Protein AF-A0A352S0C8-F1 (afdb_monomer_lite)

pLDDT: mean 94.45, std 5.8, range [50.38, 98.44]

Structure (mmCIF, N/CA/C/O backbone):
data_AF-A0A352S0C8-F1
#
_entry.id   AF-A0A352S0C8-F1
#
loop_
_atom_site.group_PDB
_atom_site.id
_atom_site.type_symbol
_atom_site.label_atom_id
_atom_site.label_alt_id
_atom_site.label_comp_id
_atom_site.label_asym_id
_atom_site.label_entity_id
_atom_site.label_seq_id
_atom_site.pdbx_PDB_ins_code
_atom_site.Cartn_x
_atom_site.Cartn_y
_atom_site.Cartn_z
_atom_site.occupancy
_atom_site.B_iso_or_equiv
_atom_site.auth_seq_id
_atom_site.auth_comp_id
_atom_site.auth_asym_id
_atom_site.auth_atom_id
_atom_site.pdbx_PDB_model_num
ATOM 1 N N . MET A 1 1 ? 6.257 -13.533 -17.897 1.00 50.38 1 MET A N 1
ATOM 2 C CA . MET A 1 1 ? 6.668 -13.379 -16.485 1.00 50.38 1 MET A CA 1
ATOM 3 C C . MET A 1 1 ? 5.508 -12.689 -15.783 1.00 50.38 1 MET A C 1
ATOM 5 O O . MET A 1 1 ? 5.199 -11.571 -16.162 1.00 50.38 1 MET A O 1
ATOM 9 N N . HIS A 1 2 ? 4.801 -13.371 -14.881 1.00 72.62 2 HIS A N 1
ATOM 10 C CA . HIS A 1 2 ? 3.696 -12.791 -14.107 1.00 72.62 2 HIS A CA 1
ATOM 11 C C . HIS A 1 2 ? 4.137 -12.743 -12.642 1.00 72.62 2 HIS A C 1
ATOM 13 O O . HIS A 1 2 ? 4.529 -13.775 -12.108 1.00 72.62 2 HIS A O 1
ATOM 19 N N . CYS A 1 3 ? 4.101 -11.567 -12.008 1.00 90.19 3 CYS A N 1
ATOM 20 C CA . CYS A 1 3 ? 4.597 -11.353 -10.637 1.00 90.19 3 CYS A CA 1
ATOM 21 C C . CYS A 1 3 ? 3.701 -11.975 -9.544 1.00 90.19 3 CYS A C 1
ATOM 23 O O . CYS A 1 3 ? 3.904 -11.701 -8.371 1.00 90.19 3 CYS A O 1
ATOM 25 N N . GLY A 1 4 ? 2.693 -12.772 -9.916 1.00 93.38 4 GLY A N 1
ATOM 26 C CA . GLY A 1 4 ? 1.726 -13.375 -8.992 1.00 93.38 4 GLY A CA 1
ATOM 27 C C . GLY A 1 4 ? 0.670 -12.414 -8.440 1.00 93.38 4 GLY A C 1
ATOM 28 O O . GLY A 1 4 ? -0.195 -12.854 -7.698 1.00 93.38 4 GLY A O 1
ATOM 29 N N . VAL A 1 5 ? 0.736 -11.126 -8.792 1.00 95.31 5 VAL A N 1
ATOM 30 C CA . VAL A 1 5 ? -0.194 -10.099 -8.305 1.00 95.31 5 VAL A CA 1
ATOM 31 C C . VAL A 1 5 ? -1.557 -10.267 -8.992 1.00 95.31 5 VAL A C 1
ATOM 33 O O . VAL A 1 5 ? -1.581 -10.341 -10.228 1.00 95.31 5 VAL A O 1
ATOM 36 N N . PRO A 1 6 ? -2.680 -10.315 -8.247 1.00 94.88 6 PRO A N 1
ATOM 37 C CA . PRO A 1 6 ? -4.020 -10.343 -8.828 1.00 94.88 6 PRO A CA 1
ATOM 38 C C . PRO A 1 6 ? -4.271 -9.153 -9.762 1.00 94.88 6 PRO A C 1
ATOM 40 O O . PRO A 1 6 ? -3.791 -8.048 -9.520 1.00 94.88 6 PRO A O 1
ATOM 43 N N . GLU A 1 7 ? -5.058 -9.344 -10.824 1.00 94.62 7 GLU A N 1
ATOM 44 C CA . GLU A 1 7 ? -5.256 -8.308 -11.851 1.00 94.62 7 GLU A CA 1
ATOM 45 C C . GLU A 1 7 ? -5.841 -7.002 -11.287 1.00 94.62 7 GLU A C 1
ATOM 47 O O . GLU A 1 7 ? -5.399 -5.914 -11.656 1.00 94.62 7 GLU A O 1
ATOM 52 N N . SER A 1 8 ? -6.798 -7.097 -10.360 1.00 93.62 8 SER A N 1
ATOM 53 C CA . SER A 1 8 ? -7.398 -5.931 -9.700 1.00 93.62 8 SER A CA 1
ATOM 54 C C . SER A 1 8 ? -6.374 -5.121 -8.906 1.00 93.62 8 SER A C 1
ATOM 56 O O . SER A 1 8 ? -6.387 -3.893 -8.934 1.00 93.62 8 SER A O 1
ATOM 58 N N . GLU A 1 9 ? -5.458 -5.810 -8.232 1.00 94.19 9 GLU A N 1
ATOM 59 C CA . GLU A 1 9 ? -4.406 -5.212 -7.414 1.00 94.19 9 GLU A CA 1
ATOM 60 C C . GLU A 1 9 ? -3.306 -4.599 -8.293 1.00 94.19 9 GLU A C 1
ATOM 62 O O . GLU A 1 9 ? -2.844 -3.486 -8.043 1.00 94.19 9 GLU A O 1
ATOM 67 N N . ALA A 1 10 ? -2.954 -5.271 -9.394 1.00 94.62 10 ALA A N 1
ATOM 68 C CA . ALA A 1 10 ? -2.033 -4.741 -10.395 1.00 94.62 10 ALA A CA 1
ATOM 69 C C . ALA A 1 10 ? -2.577 -3.467 -11.061 1.00 94.62 10 ALA A C 1
ATOM 71 O O . ALA A 1 10 ? -1.810 -2.536 -11.307 1.00 94.62 10 ALA A O 1
ATOM 72 N N . ARG A 1 11 ? -3.892 -3.402 -11.317 1.00 95.31 11 ARG A N 1
ATOM 73 C CA . ARG A 1 11 ? -4.556 -2.201 -11.841 1.00 95.31 11 ARG A CA 1
ATOM 74 C C . ARG A 1 11 ? -4.471 -1.040 -10.855 1.00 95.31 11 ARG A C 1
ATOM 76 O O . ARG A 1 11 ? -4.009 0.024 -11.242 1.00 95.31 11 ARG A O 1
ATOM 83 N N . LEU A 1 12 ? -4.811 -1.271 -9.585 1.00 95.19 12 LEU A N 1
ATOM 84 C CA . LEU A 1 12 ? -4.672 -0.257 -8.535 1.00 95.19 12 LEU A CA 1
ATOM 85 C C . LEU A 1 12 ? -3.225 0.253 -8.426 1.00 95.19 12 LEU A C 1
ATOM 87 O O . LEU A 1 12 ? -2.990 1.456 -8.356 1.00 95.19 12 LEU A O 1
ATOM 91 N N . GLY A 1 13 ? -2.243 -0.653 -8.445 1.00 95.06 13 GLY A N 1
ATOM 92 C CA . GLY A 1 13 ? -0.829 -0.280 -8.423 1.00 95.06 13 GLY A CA 1
ATOM 93 C C . GLY A 1 13 ? -0.412 0.561 -9.635 1.00 95.06 13 GLY A C 1
ATOM 94 O O . GLY A 1 13 ? 0.352 1.512 -9.480 1.00 95.06 13 GLY A O 1
ATOM 95 N N . ALA A 1 14 ? -0.928 0.243 -10.825 1.00 95.00 14 ALA A N 1
ATOM 96 C CA . ALA A 1 14 ? -0.690 1.031 -12.031 1.00 95.00 14 ALA A CA 1
ATOM 97 C C . ALA A 1 14 ? -1.301 2.435 -11.925 1.00 95.00 14 ALA A C 1
ATOM 99 O O . ALA A 1 14 ? -0.610 3.406 -12.226 1.00 95.00 14 ALA A O 1
ATOM 100 N N . ASP A 1 15 ? -2.538 2.551 -11.435 1.00 95.81 15 ASP A N 1
ATOM 101 C CA . ASP A 1 15 ? -3.225 3.838 -11.273 1.00 95.81 15 ASP A CA 1
ATOM 102 C C . ASP A 1 15 ? -2.445 4.781 -10.344 1.00 95.81 15 ASP A C 1
ATOM 104 O O . ASP A 1 15 ? -2.267 5.956 -10.654 1.00 95.81 15 ASP A O 1
ATOM 108 N N . VAL A 1 16 ? -1.905 4.270 -9.232 1.00 95.56 16 VAL A N 1
ATOM 109 C CA . VAL A 1 16 ? -1.112 5.084 -8.293 1.00 95.56 16 VAL A CA 1
ATOM 110 C C . VAL A 1 16 ? 0.232 5.512 -8.891 1.00 95.56 16 VAL A C 1
ATOM 112 O O . VAL A 1 16 ? 0.662 6.646 -8.678 1.00 95.56 16 VAL A O 1
ATOM 115 N N . LEU A 1 17 ? 0.906 4.633 -9.640 1.00 96.25 17 LEU A N 1
ATOM 116 C CA . LEU A 1 17 ? 2.162 4.981 -10.313 1.00 96.25 17 LEU A CA 1
ATOM 117 C C . LEU A 1 17 ? 1.950 6.050 -11.390 1.00 96.25 17 LEU A C 1
ATOM 119 O O . LEU A 1 17 ? 2.738 6.989 -11.473 1.00 96.25 17 LEU A O 1
ATOM 123 N N . ILE A 1 18 ? 0.874 5.927 -12.172 1.00 95.75 18 ILE A N 1
ATOM 124 C CA . ILE A 1 18 ? 0.485 6.919 -13.182 1.00 95.75 18 ILE A CA 1
ATOM 125 C C . ILE A 1 18 ? 0.130 8.240 -12.505 1.00 95.75 18 ILE A C 1
ATOM 127 O O . ILE A 1 18 ? 0.633 9.281 -12.913 1.00 95.75 18 ILE A O 1
ATOM 131 N N . PHE A 1 19 ? -0.657 8.202 -11.428 1.00 95.81 19 PHE A N 1
ATOM 132 C CA . PHE A 1 19 ? -0.991 9.394 -10.652 1.00 95.81 19 PHE A CA 1
ATOM 133 C C . PHE A 1 19 ? 0.260 10.125 -10.147 1.00 95.81 19 PHE A C 1
ATOM 135 O O . PHE A 1 19 ? 0.315 11.354 -10.196 1.00 95.81 19 PHE A O 1
ATOM 142 N N . ALA A 1 20 ? 1.272 9.391 -9.673 1.00 95.88 20 ALA A N 1
ATOM 143 C CA . ALA A 1 20 ? 2.532 9.984 -9.241 1.00 95.88 20 ALA A CA 1
ATOM 144 C C . ALA A 1 20 ? 3.267 10.680 -10.398 1.00 95.88 20 ALA A C 1
ATOM 146 O O . ALA A 1 20 ? 3.694 11.821 -10.220 1.00 95.88 20 ALA A O 1
ATOM 147 N N . ASP A 1 21 ? 3.366 10.043 -11.570 1.00 95.75 21 ASP A N 1
ATOM 148 C CA . ASP A 1 21 ? 3.981 10.651 -12.760 1.00 95.75 21 ASP A CA 1
ATOM 149 C C . ASP A 1 21 ? 3.198 11.898 -13.224 1.00 95.75 21 ASP A C 1
ATOM 151 O O . ASP A 1 21 ? 3.784 12.959 -13.437 1.00 95.75 21 ASP A O 1
ATOM 155 N N . GLU A 1 22 ? 1.866 11.823 -13.313 1.00 96.25 22 GLU A N 1
ATOM 156 C CA . GLU A 1 22 ? 1.011 12.959 -13.706 1.00 96.25 22 GLU A CA 1
ATOM 157 C C . GLU A 1 22 ? 1.073 14.123 -12.707 1.00 96.25 22 GLU A C 1
ATOM 159 O O . GLU A 1 22 ? 0.932 15.286 -13.086 1.00 96.25 22 GLU A O 1
ATOM 164 N N . SER A 1 23 ? 1.325 13.820 -11.433 1.00 96.75 23 SER A N 1
ATOM 165 C CA . SER A 1 23 ? 1.474 14.816 -10.367 1.00 96.75 23 SER A CA 1
ATOM 166 C C . SER A 1 23 ? 2.887 15.407 -10.273 1.00 96.75 23 SER A C 1
ATOM 168 O O . SER A 1 23 ? 3.148 16.210 -9.375 1.00 96.75 23 SER A O 1
ATOM 170 N N . GLY A 1 24 ? 3.815 15.014 -11.155 1.00 95.31 24 GLY A N 1
ATOM 171 C CA . GLY A 1 24 ? 5.218 15.446 -11.120 1.00 95.31 24 GLY A CA 1
ATOM 172 C C . GLY A 1 24 ? 6.009 14.886 -9.933 1.00 95.31 24 GLY A C 1
ATOM 173 O O . GLY A 1 24 ? 7.015 15.463 -9.516 1.00 95.31 24 GLY A O 1
ATOM 174 N N . ILE A 1 25 ? 5.552 13.775 -9.346 1.00 95.00 25 ILE A N 1
ATOM 175 C CA . ILE A 1 25 ? 6.231 13.050 -8.262 1.00 95.00 25 ILE A CA 1
ATOM 176 C C . ILE A 1 25 ? 7.084 11.942 -8.889 1.00 95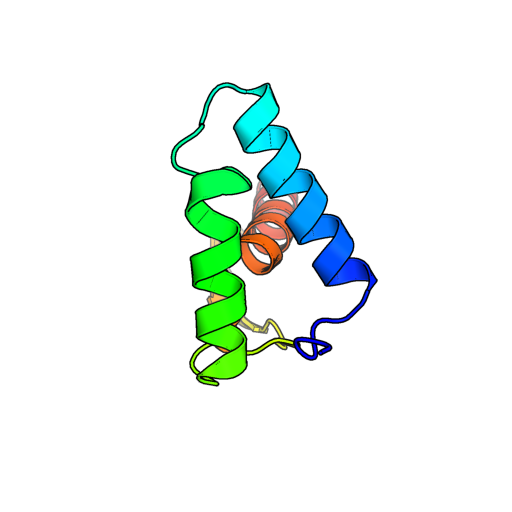.00 25 ILE A C 1
ATOM 178 O O . ILE A 1 25 ? 6.952 10.757 -8.577 1.00 95.00 25 ILE A O 1
ATOM 182 N N . ASP A 1 26 ? 8.000 12.337 -9.772 1.00 88.75 26 ASP A N 1
ATOM 183 C CA . ASP A 1 26 ? 8.755 11.421 -10.637 1.00 88.75 26 ASP A CA 1
ATOM 184 C C . ASP A 1 26 ? 9.503 10.342 -9.842 1.00 88.75 26 ASP A C 1
ATOM 186 O O . ASP A 1 26 ? 9.640 9.200 -10.278 1.00 88.75 26 ASP A O 1
ATOM 190 N N . THR A 1 27 ? 9.971 10.678 -8.634 1.00 91.50 27 THR A N 1
ATOM 191 C CA . THR A 1 27 ? 10.679 9.748 -7.736 1.00 91.50 27 THR A CA 1
ATOM 192 C C . THR A 1 27 ? 9.838 8.546 -7.306 1.00 91.50 27 THR A C 1
ATOM 194 O O . THR A 1 27 ? 10.415 7.539 -6.907 1.00 91.50 27 THR A O 1
ATOM 197 N N . HIS A 1 28 ? 8.508 8.628 -7.391 1.00 93.81 28 HIS A N 1
ATOM 198 C CA . HIS A 1 28 ? 7.572 7.593 -6.944 1.00 93.81 28 HIS A CA 1
ATOM 199 C C . HIS A 1 28 ? 6.724 6.996 -8.077 1.00 93.81 28 HIS A C 1
ATOM 201 O O . HIS A 1 28 ? 5.967 6.060 -7.826 1.00 93.81 28 HIS A O 1
ATOM 207 N N . GLY A 1 29 ? 6.856 7.503 -9.304 1.00 93.62 29 GLY A N 1
ATOM 208 C CA . GLY A 1 29 ? 6.127 7.015 -10.471 1.00 93.62 29 GLY A CA 1
ATOM 209 C C . GLY A 1 29 ? 6.786 5.826 -11.175 1.00 93.62 29 GLY A C 1
ATOM 210 O O . GLY A 1 29 ? 7.670 5.143 -10.633 1.00 93.62 29 GLY A O 1
ATOM 211 N N . VAL A 1 30 ? 6.343 5.539 -12.400 1.00 94.25 30 VAL A N 1
ATOM 212 C CA . VAL A 1 30 ? 6.668 4.296 -13.122 1.00 94.25 30 VAL A CA 1
ATOM 213 C C . VAL A 1 30 ? 8.175 4.139 -13.318 1.00 94.25 30 VAL A C 1
ATOM 215 O O . VAL A 1 30 ? 8.727 3.066 -13.055 1.00 94.25 30 VAL A O 1
ATOM 218 N N . SER A 1 31 ? 8.852 5.207 -13.745 1.00 87.56 31 SER A N 1
ATOM 219 C CA . SER A 1 31 ? 10.267 5.157 -14.143 1.00 87.56 31 SER A CA 1
ATOM 220 C C . SER A 1 31 ? 11.209 4.782 -12.996 1.00 87.56 31 SER A C 1
ATOM 222 O O . SER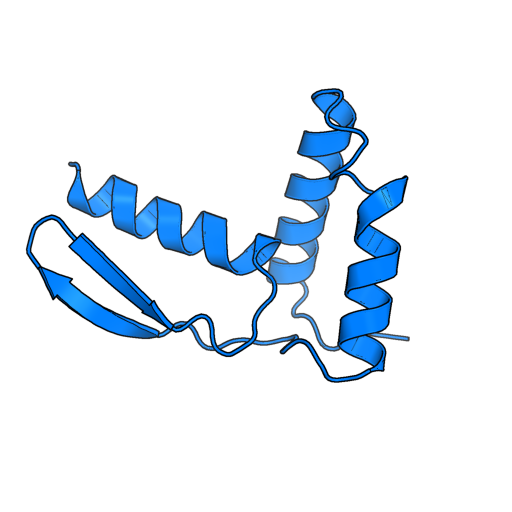 A 1 31 ? 12.220 4.115 -13.227 1.00 87.56 31 SER A O 1
ATOM 224 N N . ASN A 1 32 ? 10.872 5.170 -11.762 1.00 84.88 32 ASN A N 1
ATOM 225 C CA . ASN A 1 32 ? 11.745 4.999 -10.600 1.00 84.88 32 ASN A CA 1
ATOM 226 C C . ASN A 1 32 ? 11.345 3.827 -9.701 1.00 84.88 32 ASN A C 1
ATOM 228 O O . ASN A 1 32 ? 12.218 3.170 -9.131 1.00 84.88 32 ASN A O 1
ATOM 232 N N . MET A 1 33 ? 10.051 3.518 -9.595 1.00 94.38 33 MET A N 1
ATOM 233 C CA . MET A 1 33 ? 9.577 2.556 -8.599 1.00 94.38 33 MET A CA 1
ATOM 234 C C . MET A 1 33 ? 9.181 1.194 -9.169 1.00 94.38 33 MET A C 1
ATOM 236 O O . MET A 1 33 ? 9.454 0.174 -8.531 1.00 94.38 33 MET A O 1
ATOM 240 N N . LEU A 1 34 ? 8.637 1.129 -10.391 1.00 94.25 34 LEU A N 1
ATOM 241 C CA . LEU A 1 34 ? 8.143 -0.133 -10.9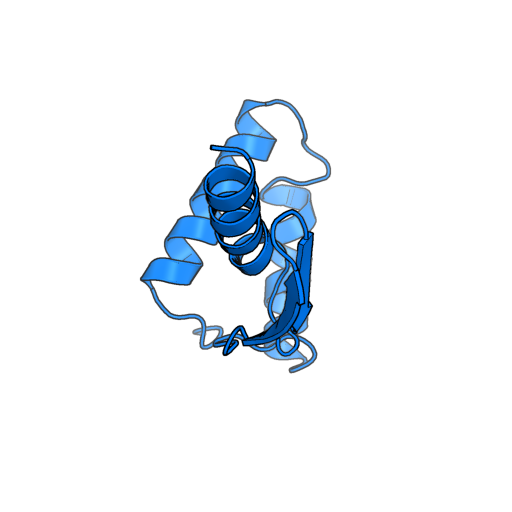62 1.00 94.25 34 LEU A CA 1
ATOM 242 C C . LEU A 1 34 ? 9.226 -1.223 -10.996 1.00 94.25 34 LEU A C 1
ATOM 244 O O . LEU A 1 34 ? 8.974 -2.372 -10.630 1.00 94.25 34 LEU A O 1
ATOM 248 N N . ARG A 1 35 ? 10.455 -0.859 -11.385 1.00 93.06 35 ARG A N 1
ATOM 249 C CA . ARG A 1 35 ? 11.595 -1.789 -11.427 1.00 93.06 35 ARG A CA 1
ATOM 250 C C . ARG A 1 35 ? 11.878 -2.403 -10.055 1.00 93.06 35 ARG A C 1
ATOM 252 O O . ARG A 1 35 ? 12.133 -3.604 -9.968 1.00 93.06 35 ARG A O 1
ATOM 259 N N . SER A 1 36 ? 11.834 -1.594 -9.000 1.00 93.69 36 SER A N 1
ATOM 260 C CA . SER A 1 36 ? 12.096 -2.033 -7.628 1.00 93.69 36 SER A CA 1
ATOM 261 C C . SER A 1 36 ? 11.037 -3.023 -7.149 1.00 93.69 36 SER A C 1
ATOM 263 O O . SER A 1 36 ? 11.384 -4.037 -6.546 1.00 93.69 36 SER A O 1
ATOM 265 N N . TYR A 1 37 ? 9.765 -2.798 -7.485 1.00 95.19 37 TYR A N 1
ATOM 266 C CA . TYR A 1 37 ? 8.675 -3.705 -7.109 1.00 95.19 37 TYR A CA 1
ATOM 267 C C . TYR A 1 37 ? 8.740 -5.033 -7.852 1.00 95.19 37 TYR A C 1
ATOM 269 O O . TYR A 1 37 ? 8.688 -6.088 -7.227 1.00 95.19 37 TYR A O 1
ATOM 277 N N . VAL A 1 38 ? 8.953 -5.001 -9.171 1.00 94.50 38 VAL A N 1
ATOM 278 C CA . VAL A 1 38 ? 9.142 -6.223 -9.971 1.00 94.50 38 VAL A CA 1
ATOM 279 C C . VAL A 1 38 ? 10.343 -7.025 -9.461 1.00 94.50 38 VAL A C 1
ATOM 281 O O . VAL A 1 38 ? 10.263 -8.246 -9.338 1.00 94.50 38 VAL A O 1
ATOM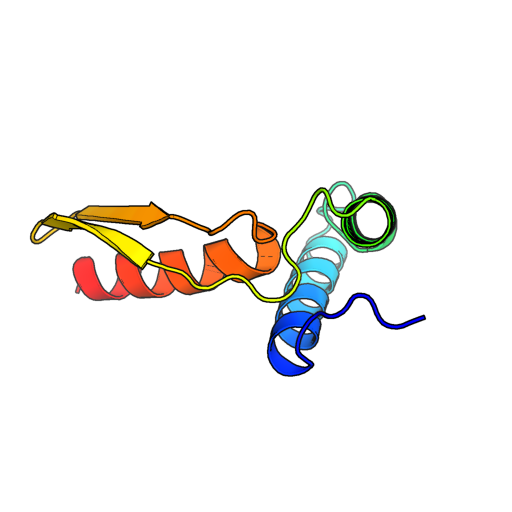 284 N N . SER A 1 39 ? 11.441 -6.348 -9.110 1.00 94.31 39 SER A N 1
ATOM 285 C CA . SER A 1 39 ? 12.602 -6.988 -8.485 1.00 94.31 39 SER A CA 1
ATOM 286 C C . SER A 1 39 ? 12.243 -7.642 -7.147 1.00 94.31 39 SER A C 1
ATOM 288 O O . SER A 1 39 ? 12.593 -8.799 -6.926 1.00 94.31 39 SER A O 1
ATOM 290 N N . GLY A 1 40 ? 11.487 -6.952 -6.286 1.00 95.25 40 GLY A N 1
ATOM 291 C CA . GLY A 1 40 ? 11.025 -7.482 -4.999 1.00 95.25 40 GLY A CA 1
ATOM 292 C C . GLY A 1 40 ? 10.147 -8.729 -5.133 1.00 95.25 40 GLY A C 1
ATOM 293 O O . GLY A 1 40 ? 10.373 -9.720 -4.436 1.00 95.25 40 GLY A O 1
ATOM 294 N N . TYR A 1 41 ? 9.207 -8.737 -6.082 1.00 95.31 41 TYR A N 1
ATOM 295 C CA . TYR A 1 41 ? 8.395 -9.924 -6.373 1.00 95.31 41 TYR A CA 1
ATOM 296 C C . TYR A 1 41 ? 9.238 -11.092 -6.883 1.00 95.31 41 TYR A C 1
ATOM 298 O O . TYR A 1 41 ? 9.102 -12.214 -6.395 1.00 95.31 41 TYR A O 1
ATOM 306 N N . ASN A 1 42 ? 10.160 -10.837 -7.814 1.00 94.06 42 ASN A N 1
ATOM 307 C CA . ASN A 1 42 ? 11.057 -11.871 -8.334 1.00 94.06 42 ASN A CA 1
ATOM 308 C C . ASN A 1 42 ? 11.989 -12.433 -7.248 1.00 94.06 42 ASN A C 1
ATOM 310 O O . ASN A 1 42 ? 12.270 -13.631 -7.234 1.00 94.06 42 ASN A O 1
ATOM 314 N N . ALA A 1 43 ? 12.434 -11.584 -6.320 1.00 95.75 43 ALA A N 1
ATOM 315 C CA . ALA A 1 43 ? 13.243 -11.965 -5.166 1.00 95.75 43 ALA A CA 1
ATOM 316 C C . ALA A 1 43 ? 12.427 -12.595 -4.021 1.00 95.75 43 ALA A C 1
ATOM 318 O O . ALA A 1 43 ? 13.017 -13.019 -3.029 1.00 95.75 43 ALA A O 1
ATOM 319 N N . LYS A 1 44 ? 11.092 -12.673 -4.145 1.00 93.94 44 LYS A N 1
ATOM 320 C CA . LYS A 1 44 ? 10.163 -13.161 -3.109 1.00 93.94 44 LYS A CA 1
ATOM 321 C C . LYS A 1 44 ? 10.279 -12.413 -1.776 1.00 93.94 44 LYS A C 1
ATOM 323 O O . LYS A 1 44 ? 10.021 -12.980 -0.719 1.00 93.94 44 LYS A O 1
ATOM 328 N N . THR A 1 45 ? 10.670 -11.142 -1.821 1.00 95.38 45 THR A N 1
ATOM 329 C CA . THR A 1 45 ? 10.725 -10.267 -0.640 1.00 95.38 45 THR A CA 1
ATOM 330 C C . THR A 1 45 ? 9.433 -9.479 -0.434 1.00 95.38 45 THR A C 1
ATOM 332 O O . THR A 1 45 ? 9.271 -8.837 0.599 1.00 95.38 45 THR A O 1
ATOM 335 N N . MET A 1 46 ? 8.514 -9.535 -1.400 1.00 95.50 46 MET A N 1
ATOM 336 C CA . MET A 1 46 ? 7.185 -8.929 -1.343 1.00 95.50 46 MET A CA 1
ATOM 337 C C . MET A 1 46 ? 6.126 -9.998 -1.587 1.00 95.50 46 MET A C 1
ATOM 339 O O . MET A 1 46 ? 6.281 -10.826 -2.488 1.00 95.50 46 MET A O 1
ATOM 343 N N . ASN A 1 47 ? 5.046 -9.952 -0.812 1.00 96.00 47 ASN A N 1
ATOM 344 C CA . ASN A 1 47 ? 3.890 -10.810 -1.021 1.00 96.00 47 ASN A CA 1
ATOM 345 C C . ASN A 1 47 ? 3.029 -10.236 -2.162 1.00 96.00 47 ASN A C 1
ATOM 347 O O . ASN A 1 47 ? 2.568 -9.092 -2.057 1.00 96.00 47 ASN A O 1
ATOM 351 N N . PRO A 1 48 ? 2.837 -10.971 -3.271 1.00 95.50 48 PRO A N 1
ATOM 352 C CA . PRO A 1 48 ? 2.036 -10.490 -4.388 1.00 95.50 48 PRO A CA 1
ATOM 353 C C . PRO A 1 48 ? 0.523 -10.584 -4.152 1.00 95.50 48 PRO A C 1
ATOM 355 O O . PRO A 1 48 ? -0.217 -9.888 -4.842 1.00 95.50 48 PRO A O 1
ATOM 358 N N . ASP A 1 49 ? 0.071 -11.392 -3.189 1.00 94.75 49 ASP A N 1
ATOM 359 C CA . ASP A 1 49 ? -1.345 -11.563 -2.835 1.00 94.75 49 ASP A CA 1
ATOM 360 C C . ASP A 1 49 ? -1.538 -11.495 -1.303 1.00 94.75 49 ASP A C 1
ATOM 362 O O . ASP A 1 49 ? -1.797 -12.507 -0.645 1.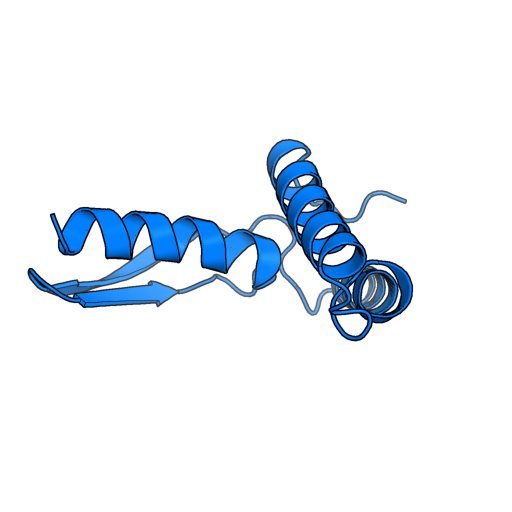00 94.75 49 ASP A O 1
ATOM 366 N N . PRO A 1 50 ? -1.321 -10.308 -0.701 1.00 94.94 50 PRO A N 1
ATOM 367 C CA . PRO A 1 50 ? -1.351 -10.132 0.746 1.00 94.94 50 PRO A CA 1
ATOM 368 C C . PRO A 1 50 ? -2.771 -10.197 1.313 1.00 94.94 50 PRO A C 1
ATOM 370 O O . PRO A 1 50 ? -3.695 -9.555 0.807 1.00 94.94 50 PRO A O 1
ATOM 373 N N . GLN A 1 51 ? -2.927 -10.889 2.440 1.00 93.88 51 GLN A N 1
ATOM 374 C CA . GLN A 1 51 ? -4.188 -10.962 3.178 1.00 93.88 51 GLN A CA 1
ATOM 375 C C . GLN A 1 51 ? -4.185 -9.959 4.336 1.00 93.88 51 GLN A C 1
ATOM 377 O O . GLN A 1 51 ? -3.690 -10.240 5.428 1.00 93.88 51 GLN A O 1
ATOM 382 N N . LEU A 1 52 ? -4.748 -8.768 4.104 1.00 93.81 52 LEU A N 1
ATOM 383 C CA . LEU A 1 52 ? -4.777 -7.707 5.115 1.00 93.81 52 LEU A CA 1
ATOM 384 C C . LEU A 1 52 ? -5.586 -8.129 6.342 1.00 93.81 52 LEU A C 1
ATOM 386 O O . LEU A 1 52 ? -6.715 -8.614 6.231 1.00 93.81 52 LEU A O 1
ATOM 390 N N . LYS A 1 53 ? -5.050 -7.833 7.527 1.00 96.81 53 LYS A N 1
ATOM 391 C CA . LYS A 1 53 ? -5.726 -8.115 8.794 1.00 96.81 53 LYS A CA 1
ATOM 392 C C . LYS A 1 53 ? -5.669 -6.923 9.735 1.00 96.81 53 LYS A C 1
ATOM 394 O O . LYS A 1 53 ? -4.596 -6.416 10.045 1.00 96.81 53 LYS A O 1
ATOM 399 N N . ILE A 1 54 ? -6.818 -6.518 10.270 1.00 97.44 54 ILE A N 1
ATOM 400 C CA . ILE A 1 54 ? -6.850 -5.602 11.414 1.00 97.44 54 ILE A CA 1
ATOM 401 C C . ILE A 1 54 ? -6.422 -6.397 12.652 1.00 97.44 54 ILE A C 1
ATOM 403 O O . ILE A 1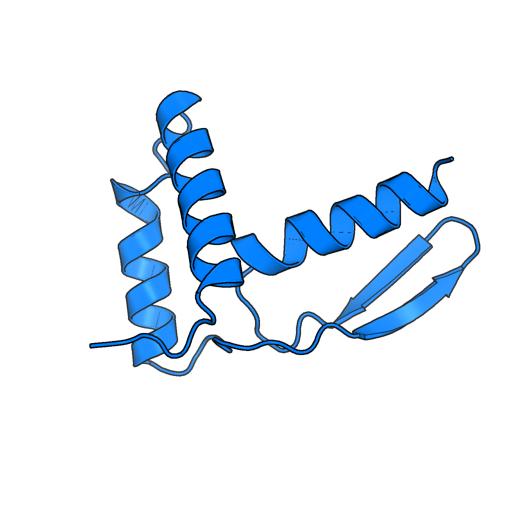 54 ? -7.089 -7.348 13.057 1.00 97.44 54 ILE A O 1
ATOM 407 N N . VAL A 1 55 ? -5.285 -6.030 13.239 1.00 98.19 55 VAL A N 1
ATOM 408 C CA . VAL A 1 55 ? -4.727 -6.706 14.426 1.00 98.19 55 VAL A CA 1
ATOM 409 C C . VAL A 1 55 ? -5.109 -6.012 15.727 1.00 98.19 55 VAL A C 1
ATOM 411 O O . VAL A 1 55 ? -5.069 -6.622 16.793 1.00 98.19 55 VAL A O 1
ATOM 414 N N . LYS A 1 56 ? -5.493 -4.736 15.649 1.00 98.19 56 LYS A N 1
ATOM 415 C CA . LYS A 1 56 ? -6.004 -3.961 16.777 1.00 98.19 56 LYS A CA 1
ATOM 416 C C . LYS A 1 56 ? -6.933 -2.873 16.272 1.00 98.19 56 LYS A C 1
ATOM 418 O O . LYS A 1 56 ? -6.649 -2.237 15.261 1.00 98.19 56 LYS A O 1
ATOM 423 N N . GLU A 1 57 ? -7.999 -2.623 17.015 1.00 98.12 57 GLU A N 1
ATOM 424 C CA . GLU A 1 57 ? -9.002 -1.639 16.640 1.00 98.12 57 GLU A CA 1
ATOM 425 C C . GLU A 1 57 ? -9.542 -0.898 17.864 1.00 98.12 57 GLU A C 1
ATOM 427 O O . GLU A 1 57 ? -9.672 -1.462 18.951 1.00 98.12 57 GLU A O 1
ATOM 432 N N . THR A 1 58 ? -9.839 0.383 17.677 1.00 97.81 58 THR A N 1
ATOM 433 C CA . THR A 1 58 ? -10.618 1.223 18.592 1.00 97.81 58 THR A CA 1
ATOM 434 C C . THR A 1 58 ? -11.656 2.007 17.771 1.00 97.81 58 THR A C 1
ATOM 436 O O . THR A 1 58 ? -11.631 1.927 16.533 1.00 97.81 58 THR A O 1
ATOM 439 N N . PRO A 1 59 ? -12.557 2.789 18.398 1.00 97.62 59 PRO A N 1
ATOM 440 C CA . PRO A 1 59 ? -13.510 3.606 17.648 1.00 97.62 59 PRO A CA 1
ATOM 441 C C . PRO A 1 59 ? -12.842 4.520 16.610 1.00 97.62 59 PRO A C 1
ATOM 443 O O . PRO A 1 59 ? -13.321 4.605 15.487 1.00 97.62 59 PRO A O 1
ATOM 446 N N . SER A 1 60 ? -11.694 5.122 16.941 1.00 97.62 60 SER A N 1
ATOM 447 C CA . SER A 1 60 ? -11.012 6.102 16.083 1.00 97.62 60 SER A CA 1
ATOM 448 C C . SER A 1 60 ? -9.677 5.631 15.497 1.00 97.62 60 SER A C 1
ATOM 450 O O . SER A 1 60 ? -9.045 6.377 14.753 1.00 97.62 60 SER A O 1
ATOM 452 N N . THR A 1 61 ? -9.215 4.412 15.800 1.00 98.12 61 THR A N 1
ATOM 453 C CA . THR A 1 61 ? -7.925 3.897 15.301 1.00 98.12 61 THR A CA 1
ATOM 454 C C . THR A 1 61 ? -8.010 2.444 14.832 1.00 98.12 61 THR A C 1
ATOM 456 O O . THR A 1 61 ? -8.824 1.664 15.325 1.00 98.12 61 THR A O 1
ATOM 459 N N . ALA A 1 62 ? -7.149 2.065 13.886 1.00 98.06 62 ALA A N 1
ATOM 460 C CA . ALA A 1 62 ? -6.908 0.683 13.476 1.00 98.06 62 ALA A CA 1
ATOM 461 C C . ALA A 1 62 ? -5.405 0.457 13.268 1.00 98.06 62 ALA A C 1
ATOM 463 O O . ALA A 1 62 ? -4.697 1.330 12.769 1.00 98.06 62 ALA A O 1
ATOM 464 N N . THR A 1 63 ? -4.921 -0.723 13.639 1.00 98.12 63 THR A N 1
ATOM 465 C CA . THR A 1 63 ? -3.596 -1.233 13.279 1.00 98.12 63 THR A CA 1
ATOM 466 C C . THR A 1 63 ? -3.795 -2.381 12.301 1.00 98.12 63 THR A C 1
ATOM 468 O O . THR A 1 63 ? -4.521 -3.327 12.613 1.00 98.12 63 THR A O 1
ATOM 471 N N . ILE A 1 64 ? -3.165 -2.292 11.131 1.00 97.50 64 ILE A N 1
ATOM 472 C CA . ILE A 1 64 ? -3.324 -3.246 10.030 1.00 97.50 64 ILE A CA 1
ATOM 473 C C . ILE A 1 64 ? -1.991 -3.963 9.811 1.00 97.50 64 ILE A C 1
ATOM 475 O O . ILE A 1 64 ? -0.958 -3.312 9.664 1.00 97.50 64 ILE A O 1
ATOM 479 N N . ASP A 1 65 ? -2.028 -5.291 9.789 1.00 97.56 65 ASP A N 1
ATOM 480 C CA . ASP A 1 65 ? -0.955 -6.125 9.260 1.00 97.56 65 ASP A CA 1
ATOM 481 C C . ASP A 1 65 ? -1.121 -6.229 7.739 1.00 97.56 65 ASP A C 1
ATOM 483 O O . ASP A 1 65 ? -2.180 -6.627 7.243 1.00 97.56 65 ASP A O 1
ATOM 487 N N . GLY A 1 66 ? -0.091 -5.797 7.014 1.00 96.12 66 GLY A N 1
ATOM 488 C CA . GLY A 1 66 ? -0.061 -5.773 5.555 1.00 96.12 66 GLY A CA 1
ATOM 489 C C . GLY A 1 66 ? 0.432 -7.069 4.914 1.00 96.12 66 GLY A C 1
ATOM 490 O O . GLY A 1 66 ? 0.513 -7.109 3.690 1.00 96.12 66 GLY A O 1
ATOM 491 N N . ASP A 1 67 ? 0.798 -8.090 5.700 1.00 97.00 67 ASP A N 1
ATOM 492 C CA . ASP A 1 67 ? 1.181 -9.428 5.217 1.00 97.00 67 ASP A CA 1
ATOM 493 C C . ASP A 1 67 ? 2.311 -9.410 4.164 1.00 97.00 67 ASP A C 1
ATOM 495 O O . ASP A 1 67 ? 2.288 -10.108 3.152 1.00 97.00 67 ASP A O 1
ATOM 499 N N . GLY A 1 68 ? 3.294 -8.522 4.355 1.00 95.62 68 GLY A N 1
ATOM 500 C CA . GLY A 1 68 ? 4.410 -8.335 3.415 1.00 95.62 68 GLY A CA 1
ATOM 501 C C . GLY A 1 68 ? 4.004 -7.777 2.043 1.00 95.62 68 GLY A C 1
ATOM 502 O O . GLY A 1 68 ? 4.808 -7.791 1.108 1.00 95.62 68 GLY A O 1
ATOM 503 N N . GLY A 1 69 ? 2.765 -7.306 1.910 1.00 95.25 69 GLY A N 1
ATOM 504 C CA . GLY A 1 69 ? 2.226 -6.697 0.707 1.00 95.25 69 GLY A CA 1
ATOM 505 C C . GLY A 1 69 ? 2.853 -5.347 0.384 1.00 95.25 69 GLY A C 1
ATOM 506 O O . GLY A 1 69 ? 3.336 -4.617 1.252 1.00 95.25 69 GLY A O 1
ATOM 507 N N . LEU A 1 70 ? 2.817 -4.984 -0.895 1.00 95.25 70 LEU A N 1
ATOM 508 C CA . LEU A 1 70 ? 3.353 -3.708 -1.352 1.00 95.25 70 LEU A CA 1
ATOM 509 C C . LEU A 1 70 ? 2.456 -2.541 -0.918 1.00 95.25 70 LEU A C 1
ATOM 511 O O . LEU A 1 70 ? 1.254 -2.535 -1.185 1.00 95.25 70 LEU A O 1
ATOM 515 N N . GLY A 1 71 ? 3.064 -1.504 -0.335 1.00 93.88 71 GLY A N 1
ATOM 516 C CA . GLY A 1 71 ? 2.356 -0.333 0.196 1.00 93.88 71 GLY A CA 1
ATOM 517 C C . GLY A 1 71 ? 1.396 0.345 -0.789 1.00 93.88 71 GLY A C 1
ATOM 518 O O . GLY A 1 71 ? 0.355 0.826 -0.362 1.00 93.88 71 GLY A O 1
ATOM 519 N N . LEU A 1 72 ? 1.680 0.301 -2.095 1.00 92.62 72 LEU A N 1
ATOM 520 C CA . LEU A 1 72 ? 0.791 0.799 -3.156 1.00 92.62 72 LEU A CA 1
ATOM 521 C C . LEU A 1 72 ? -0.614 0.200 -3.134 1.00 92.62 72 LEU A C 1
ATOM 523 O O . LEU A 1 72 ? -1.575 0.876 -3.477 1.00 92.62 72 LEU A O 1
ATOM 527 N N . MET A 1 73 ? -0.725 -1.061 -2.728 1.00 91.56 73 MET A N 1
ATOM 528 C CA . MET A 1 73 ? -1.987 -1.796 -2.692 1.00 91.56 73 MET A CA 1
ATOM 529 C C . MET A 1 73 ? -2.584 -1.804 -1.280 1.00 91.56 73 MET A C 1
ATOM 531 O O . MET A 1 73 ? -3.802 -1.795 -1.109 1.00 91.56 73 MET A O 1
ATOM 535 N N . ILE A 1 74 ? -1.729 -1.765 -0.251 1.00 95.38 74 ILE A N 1
ATOM 536 C CA . ILE A 1 74 ? -2.151 -1.764 1.156 1.00 95.38 74 ILE A CA 1
ATOM 537 C C . ILE A 1 74 ? -2.675 -0.390 1.595 1.00 95.38 74 ILE A C 1
ATOM 539 O O . ILE A 1 74 ? -3.702 -0.305 2.270 1.00 95.38 74 ILE A O 1
ATOM 543 N N . ALA A 1 75 ? -1.988 0.693 1.228 1.00 95.62 75 ALA A N 1
ATOM 544 C CA . ALA A 1 75 ? -2.282 2.030 1.736 1.00 95.62 75 ALA A CA 1
ATOM 545 C C . ALA A 1 75 ? -3.669 2.561 1.322 1.00 95.62 75 ALA A C 1
ATOM 547 O O . ALA A 1 75 ? -4.352 3.089 2.200 1.00 95.62 75 ALA A O 1
ATOM 548 N N . PRO A 1 76 ? -4.152 2.384 0.073 1.00 95.44 76 PRO A N 1
ATOM 549 C CA . PRO A 1 76 ? -5.512 2.793 -0.290 1.00 95.44 76 PRO A CA 1
ATOM 550 C C . PRO A 1 76 ? -6.584 2.082 0.548 1.00 95.44 76 PRO A C 1
ATOM 552 O O . PRO A 1 76 ? -7.487 2.724 1.075 1.00 95.44 76 PRO A O 1
ATOM 555 N N . LYS A 1 77 ? -6.433 0.771 0.776 1.00 94.62 77 LYS A N 1
ATOM 556 C CA . LYS A 1 77 ? -7.348 -0.019 1.621 1.00 94.62 77 LYS A CA 1
ATOM 557 C C . LYS A 1 77 ? -7.333 0.455 3.077 1.00 94.62 77 LYS A C 1
ATOM 559 O O . LYS A 1 77 ? -8.380 0.564 3.710 1.00 94.62 77 LYS A O 1
ATOM 564 N N . ALA A 1 78 ? -6.150 0.768 3.607 1.00 96.88 78 ALA A N 1
ATOM 565 C CA . ALA A 1 78 ? -6.009 1.340 4.944 1.00 96.88 78 ALA A CA 1
ATOM 566 C C . ALA A 1 78 ? -6.648 2.735 5.052 1.00 96.88 78 ALA A C 1
ATOM 568 O O . ALA A 1 78 ? -7.249 3.058 6.078 1.00 96.88 78 ALA A O 1
ATOM 569 N N . MET A 1 79 ? -6.556 3.546 3.995 1.00 97.75 79 MET A N 1
ATOM 570 C CA . MET A 1 79 ? -7.179 4.867 3.940 1.00 97.75 79 MET A CA 1
ATOM 571 C C . MET A 1 79 ? -8.707 4.777 3.966 1.00 97.75 79 MET A C 1
ATOM 573 O O . MET A 1 79 ? -9.333 5.531 4.705 1.00 97.75 79 MET A O 1
ATOM 577 N N . GLU A 1 80 ? -9.315 3.822 3.259 1.00 97.00 80 GLU A N 1
ATOM 578 C CA . GLU A 1 80 ? -10.769 3.594 3.328 1.00 97.00 80 GLU A CA 1
ATOM 579 C C . GLU A 1 80 ? -11.240 3.280 4.756 1.00 97.00 80 GLU A C 1
ATOM 581 O O . GLU A 1 80 ? -12.237 3.830 5.230 1.00 97.00 80 GLU A O 1
ATOM 586 N N . ILE A 1 81 ? -10.478 2.465 5.496 1.00 97.31 81 ILE A N 1
ATOM 587 C CA . ILE A 1 81 ? -10.755 2.190 6.915 1.00 97.31 81 ILE A CA 1
ATOM 588 C C . ILE A 1 81 ? -10.654 3.479 7.742 1.00 97.31 81 ILE A C 1
ATOM 590 O O . ILE A 1 81 ? -11.520 3.746 8.577 1.00 97.31 81 ILE A O 1
ATOM 594 N N . ALA A 1 82 ? -9.623 4.295 7.514 1.00 98.25 82 ALA A N 1
ATOM 595 C CA . ALA A 1 82 ? -9.441 5.559 8.224 1.00 98.25 82 ALA A CA 1
ATOM 596 C C . ALA A 1 82 ? -10.584 6.550 7.944 1.00 98.25 82 ALA A C 1
ATOM 598 O O . ALA A 1 82 ? -11.135 7.127 8.881 1.00 98.25 82 ALA A O 1
ATOM 599 N N . ILE A 1 83 ? -10.993 6.696 6.680 1.00 98.44 83 ILE A N 1
ATOM 600 C CA . ILE A 1 83 ? -12.134 7.524 6.269 1.00 98.44 83 ILE A CA 1
ATOM 601 C C . ILE A 1 83 ? -13.415 7.024 6.936 1.00 98.44 83 ILE A C 1
ATOM 603 O O . ILE A 1 83 ? -14.164 7.827 7.487 1.00 98.44 83 ILE A O 1
ATOM 607 N N . SER A 1 84 ? -13.665 5.712 6.931 1.00 97.75 84 SER A N 1
ATOM 608 C CA . SER A 1 84 ? -14.851 5.133 7.569 1.00 97.75 84 SER A CA 1
ATOM 609 C C . SER A 1 84 ? -14.905 5.399 9.072 1.00 97.75 84 SER A C 1
ATOM 611 O O . SER A 1 84 ? -15.998 5.554 9.603 1.00 97.75 84 SER A O 1
ATOM 613 N N . LYS A 1 85 ? -13.759 5.436 9.760 1.00 97.25 85 LYS A N 1
ATOM 614 C CA . LYS A 1 85 ? -13.677 5.731 11.201 1.00 97.25 85 LYS A CA 1
ATOM 615 C C . LYS A 1 85 ? -13.826 7.212 11.539 1.00 97.25 85 LYS A C 1
ATOM 617 O O . LYS A 1 85 ? -14.131 7.542 12.679 1.00 97.25 85 LYS A O 1
ATOM 622 N N . ALA A 1 86 ? -13.546 8.089 10.580 1.00 97.75 86 ALA A N 1
ATOM 623 C CA . ALA A 1 86 ? -13.639 9.535 10.754 1.00 97.75 86 ALA A CA 1
ATOM 624 C C . ALA A 1 86 ? -15.051 10.092 10.496 1.00 97.75 86 ALA A C 1
ATOM 626 O O . ALA A 1 86 ? -15.310 11.244 10.845 1.00 97.75 86 ALA A O 1
ATOM 627 N N . ARG A 1 87 ? -15.925 9.309 9.853 1.00 92.81 87 ARG A N 1
ATOM 628 C CA . ARG A 1 87 ? -17.340 9.638 9.626 1.00 92.81 87 ARG A CA 1
ATOM 629 C C . ARG A 1 87 ? -18.161 9.439 10.894 1.00 92.81 87 ARG A C 1
ATOM 631 O O . ARG A 1 87 ? -19.065 10.274 11.105 1.00 92.81 87 ARG A O 1
#

Radius of gyration: 14.2 Å; chains: 1; bounding box: 31×29×35 Å

Secondary structure (DSSP, 8-state):
---S--HHHHHHHHHHHHHHHHTT-GGGSHHHHHHHHHHHHHTT-SBSS---EEEEE-SS-EEEE-TTB-HHHHHHHHHHHHHHHH-

Foldseek 3Di:
DDLLADPVLVVLLQVVLVVCVVVVVPCRHDVNPVVVVSVCSVVVQADRDWDKDFPDDDLQDTDIDRRRHDCSRVVVVVVVVNVVSVD

Sequence (87 aa):
MHCGVPESEARLGADVLIFADESGIDTHGVSNMLRSYVSGYNAKTMNPDPQLKIVKETPSTATIDGDGGLGLMIAPKAMEIAISKAR